Protein AF-A0A6A5AX85-F1 (afdb_monomer_lite)

Structure (mmCIF, N/CA/C/O backbone):
data_AF-A0A6A5AX85-F1
#
_entry.id   AF-A0A6A5AX85-F1
#
loop_
_atom_site.group_PDB
_atom_site.id
_atom_site.type_symbol
_atom_site.label_atom_id
_atom_site.label_alt_id
_atom_site.label_comp_id
_atom_site.label_asym_id
_atom_site.label_entity_id
_atom_site.label_seq_id
_atom_site.pdbx_PDB_ins_code
_atom_site.Cartn_x
_atom_site.Cartn_y
_atom_site.Cartn_z
_atom_site.occupancy
_atom_site.B_iso_or_equiv
_atom_site.auth_seq_id
_atom_site.auth_comp_id
_atom_site.auth_asym_id
_atom_site.auth_atom_id
_atom_site.pdbx_PDB_model_num
ATOM 1 N N . MET A 1 1 ? -19.493 4.077 24.864 1.00 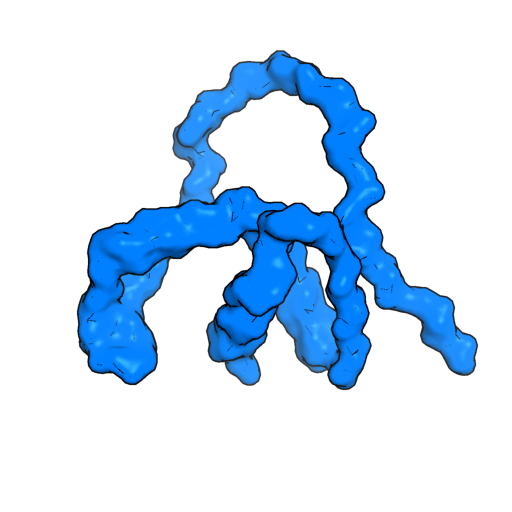47.28 1 MET A N 1
ATOM 2 C CA . MET A 1 1 ? -18.623 4.845 23.946 1.00 47.28 1 MET A CA 1
ATOM 3 C C . MET A 1 1 ? -17.185 4.683 24.411 1.00 47.28 1 MET A C 1
ATOM 5 O O . MET A 1 1 ? -16.828 5.266 25.424 1.00 47.28 1 MET A O 1
ATOM 9 N N . SER A 1 2 ? -16.394 3.845 23.740 1.00 40.91 2 SER A N 1
ATOM 10 C CA . SER A 1 2 ? -14.983 3.630 24.079 1.00 40.91 2 SER A CA 1
ATOM 11 C C . SER A 1 2 ? -14.134 4.071 22.892 1.00 40.91 2 SER A C 1
ATOM 13 O O . SER A 1 2 ? -14.178 3.459 21.830 1.00 40.91 2 SER A O 1
ATOM 15 N N . ARG A 1 3 ? -13.428 5.193 23.049 1.00 51.09 3 ARG A N 1
ATOM 16 C CA . ARG A 1 3 ? -12.351 5.612 22.146 1.00 51.09 3 ARG A CA 1
ATOM 17 C C . ARG A 1 3 ? -11.078 4.971 22.672 1.00 51.09 3 ARG A C 1
ATOM 19 O O . ARG A 1 3 ? -10.750 5.274 23.816 1.00 51.09 3 ARG A O 1
ATOM 26 N N . LYS A 1 4 ? -10.403 4.141 21.868 1.00 55.12 4 LYS A N 1
ATOM 27 C CA . LYS A 1 4 ? -8.954 3.839 21.923 1.00 55.12 4 LYS A CA 1
ATOM 28 C C . LYS A 1 4 ? -8.631 2.672 20.982 1.00 55.12 4 LYS A C 1
ATOM 30 O O . LYS A 1 4 ? -8.588 1.546 21.440 1.00 55.12 4 LYS A O 1
ATOM 35 N N . ASN A 1 5 ? -8.392 2.961 19.703 1.00 47.75 5 ASN A N 1
ATOM 36 C CA . ASN A 1 5 ? -7.598 2.106 18.812 1.00 47.75 5 ASN A CA 1
ATOM 37 C C . ASN A 1 5 ? -6.645 3.045 18.058 1.00 47.75 5 ASN A C 1
ATOM 39 O O . ASN A 1 5 ? -6.984 3.563 16.997 1.00 47.75 5 ASN A O 1
ATOM 43 N N . ARG A 1 6 ? -5.514 3.369 18.690 1.00 53.34 6 ARG A N 1
ATOM 44 C CA . ARG A 1 6 ? -4.404 4.113 18.086 1.00 53.34 6 ARG A CA 1
ATOM 45 C C . ARG A 1 6 ? -3.253 3.123 17.963 1.00 53.34 6 ARG A C 1
ATOM 47 O O . ARG A 1 6 ? -2.863 2.548 18.975 1.00 53.34 6 ARG A O 1
ATOM 54 N N . VAL A 1 7 ? -2.770 2.901 16.747 1.00 55.34 7 VAL A N 1
ATOM 55 C CA . VAL A 1 7 ? -1.550 2.130 16.490 1.00 55.34 7 VAL A CA 1
ATOM 56 C C . VAL A 1 7 ? -0.432 3.146 16.282 1.00 55.34 7 VAL A C 1
ATOM 58 O O . VAL A 1 7 ? -0.452 3.894 15.303 1.00 55.34 7 VAL A O 1
ATOM 61 N N . ASP A 1 8 ? 0.496 3.218 17.236 1.00 52.50 8 ASP A N 1
ATOM 62 C CA . ASP A 1 8 ? 1.633 4.139 17.203 1.00 52.50 8 ASP A CA 1
ATOM 63 C C . ASP A 1 8 ? 2.837 3.465 16.522 1.00 52.50 8 ASP A C 1
ATOM 65 O O . ASP A 1 8 ? 3.423 2.512 17.034 1.00 52.50 8 ASP A O 1
ATOM 69 N N . ILE A 1 9 ? 3.220 3.982 15.352 1.00 52.88 9 ILE A N 1
ATOM 70 C CA . ILE A 1 9 ? 4.411 3.576 14.588 1.00 52.88 9 ILE A CA 1
ATOM 71 C C . ILE A 1 9 ? 5.526 4.589 14.880 1.00 52.88 9 ILE A C 1
ATOM 73 O O . ILE A 1 9 ? 5.852 5.429 14.040 1.00 52.88 9 ILE A O 1
ATOM 77 N N . GLY A 1 10 ? 6.078 4.581 16.096 1.00 46.03 10 GLY A N 1
ATOM 78 C CA . GLY A 1 10 ? 7.075 5.587 16.463 1.00 46.03 10 GLY A CA 1
ATOM 79 C C . GLY A 1 10 ? 7.751 5.377 17.808 1.00 46.03 10 GLY A C 1
ATOM 80 O O . GLY A 1 10 ? 7.399 6.044 18.766 1.00 46.03 10 GLY A O 1
ATOM 81 N N . ASP A 1 11 ? 8.758 4.503 17.845 1.00 42.66 11 ASP A N 1
ATOM 82 C CA . ASP A 1 11 ? 9.951 4.712 18.675 1.00 42.66 11 ASP A CA 1
ATOM 83 C C . ASP A 1 11 ? 11.099 3.826 18.159 1.00 42.66 11 ASP A C 1
ATOM 85 O O . ASP A 1 11 ? 11.289 2.681 18.565 1.00 42.66 11 ASP A O 1
ATOM 89 N N . LEU A 1 12 ? 11.862 4.353 17.196 1.00 51.16 12 LEU A N 1
ATOM 90 C CA . LEU A 1 12 ? 13.081 3.725 16.661 1.00 51.16 12 LEU A CA 1
ATOM 91 C C . LEU A 1 12 ? 14.339 4.547 16.974 1.00 51.16 12 LEU A C 1
ATOM 93 O O . LEU A 1 12 ? 15.299 4.525 16.208 1.00 51.16 12 LEU A O 1
ATOM 97 N N . ASN A 1 13 ? 14.368 5.262 18.103 1.00 43.19 13 ASN A N 1
ATOM 98 C CA . ASN A 1 13 ? 15.573 5.972 18.542 1.00 43.19 13 ASN A CA 1
ATOM 99 C C . ASN A 1 13 ? 16.273 5.271 19.719 1.00 43.19 13 ASN A C 1
ATOM 101 O O . ASN A 1 13 ? 16.500 5.855 20.775 1.00 43.19 13 ASN A O 1
ATOM 105 N N . ALA A 1 14 ? 16.628 3.999 19.522 1.00 47.84 14 ALA A N 1
ATOM 106 C CA . ALA A 1 14 ? 17.618 3.304 20.343 1.00 47.84 14 ALA A CA 1
ATOM 107 C C . ALA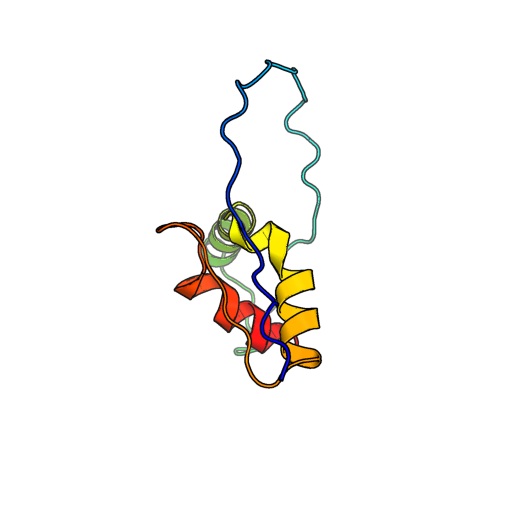 A 1 14 ? 18.963 3.285 19.590 1.00 47.84 14 ALA A C 1
ATOM 109 O O . ALA A 1 14 ? 18.974 3.048 18.378 1.00 47.84 14 ALA A O 1
ATOM 110 N N . PRO A 1 15 ? 20.110 3.526 20.257 1.00 35.19 15 PRO A N 1
ATOM 111 C CA . PRO A 1 15 ? 21.397 3.612 19.579 1.00 35.19 15 PRO A CA 1
ATOM 112 C C . PRO A 1 15 ? 21.723 2.281 18.897 1.00 35.19 15 PRO A C 1
ATOM 114 O O . PRO A 1 15 ? 21.738 1.227 19.535 1.00 35.19 15 PRO A O 1
ATOM 117 N N . ALA A 1 16 ? 21.999 2.350 17.593 1.00 48.75 16 ALA A N 1
ATOM 118 C CA . ALA A 1 16 ? 22.385 1.223 16.756 1.00 48.75 16 ALA A CA 1
ATOM 119 C C . ALA A 1 16 ? 23.615 0.501 17.336 1.00 48.75 16 ALA A C 1
ATOM 121 O O . ALA A 1 16 ? 24.765 0.868 17.077 1.00 48.75 16 ALA A O 1
ATOM 122 N N . LYS A 1 17 ? 23.389 -0.562 18.116 1.00 37.50 17 LYS A N 1
ATOM 123 C CA . LYS A 1 17 ? 24.438 -1.533 18.425 1.00 37.50 17 LYS A CA 1
ATOM 124 C C . LYS A 1 17 ? 24.757 -2.283 17.136 1.00 37.50 17 LYS A C 1
ATOM 126 O O . LYS A 1 17 ? 23.928 -3.019 16.612 1.00 37.50 17 LYS A O 1
ATOM 131 N N . LYS A 1 18 ? 25.980 -2.078 16.638 1.00 38.72 18 LYS A N 1
ATOM 132 C CA . LYS A 1 18 ? 26.604 -2.858 15.564 1.00 38.72 18 LYS A CA 1
ATOM 133 C C . LYS A 1 18 ? 26.540 -4.351 15.903 1.00 38.72 18 LYS A C 1
ATOM 135 O O . LYS A 1 18 ? 27.401 -4.858 16.616 1.00 38.72 18 LYS A O 1
ATOM 140 N N . ALA A 1 19 ? 25.558 -5.050 15.353 1.00 37.09 19 ALA A N 1
ATOM 141 C CA . ALA A 1 19 ? 25.596 -6.491 15.179 1.00 37.09 19 ALA A CA 1
ATOM 142 C C . ALA A 1 19 ? 25.835 -6.753 13.691 1.00 37.09 19 ALA A C 1
ATOM 144 O O . ALA A 1 19 ? 24.975 -6.478 12.856 1.00 37.09 19 ALA A O 1
ATOM 145 N N . LYS A 1 20 ? 27.040 -7.232 13.361 1.00 36.41 20 LYS A N 1
ATOM 146 C CA . LYS A 1 20 ? 27.329 -7.862 12.070 1.00 36.41 20 LYS A CA 1
ATOM 147 C C . LYS A 1 20 ? 26.280 -8.953 11.855 1.00 36.41 20 LYS A C 1
ATOM 149 O O . LYS A 1 20 ? 26.301 -9.949 12.566 1.00 36.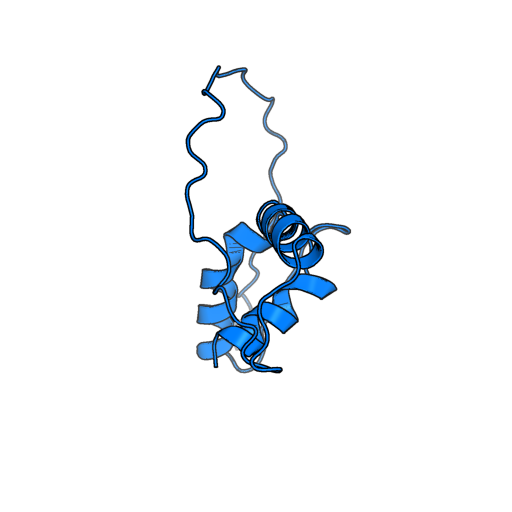41 20 LYS A O 1
ATOM 154 N N . THR A 1 21 ? 25.353 -8.723 10.936 1.00 33.09 21 THR A N 1
ATOM 155 C CA . THR A 1 21 ? 24.404 -9.731 10.470 1.00 33.09 21 THR A CA 1
ATOM 156 C C . THR A 1 21 ? 24.490 -9.699 8.960 1.00 33.09 21 THR A C 1
ATOM 158 O O . THR A 1 21 ? 24.254 -8.659 8.342 1.00 33.09 21 THR A O 1
ATOM 161 N N . ASP A 1 22 ? 24.951 -10.810 8.407 1.00 31.70 22 ASP A N 1
ATOM 162 C CA . ASP A 1 22 ? 25.176 -11.010 6.988 1.00 31.70 22 ASP A CA 1
ATOM 163 C C . ASP A 1 22 ? 23.917 -10.663 6.182 1.00 31.70 22 ASP A C 1
ATOM 165 O O . ASP A 1 22 ? 22.786 -10.975 6.554 1.00 31.70 22 ASP A O 1
ATOM 169 N N . SER A 1 23 ? 24.118 -9.974 5.065 1.00 35.22 23 SER A N 1
ATOM 170 C CA . SER A 1 23 ? 23.093 -9.398 4.190 1.00 35.22 23 SER A CA 1
ATOM 171 C C . SER A 1 23 ? 22.310 -10.432 3.363 1.00 35.22 23 SER A C 1
ATOM 173 O O . SER A 1 23 ? 21.750 -10.094 2.321 1.00 35.22 23 SER A O 1
ATOM 175 N N . SER A 1 24 ? 22.268 -11.693 3.789 1.00 33.25 24 SER A N 1
ATOM 176 C CA . SER A 1 24 ? 21.879 -12.839 2.958 1.00 33.25 24 SER A CA 1
ATOM 177 C C . SER A 1 24 ? 20.518 -13.471 3.283 1.00 33.25 24 SER A C 1
ATOM 179 O O . SER A 1 24 ? 20.199 -14.517 2.724 1.00 33.25 24 SER A O 1
ATOM 181 N N . SER A 1 25 ? 19.671 -12.858 4.117 1.00 34.22 25 SER A N 1
ATOM 182 C CA . SER A 1 25 ? 18.398 -13.496 4.508 1.00 34.22 25 SER A CA 1
ATOM 183 C C . SER A 1 25 ? 17.235 -12.532 4.771 1.00 34.22 25 SER A C 1
ATOM 185 O O . SER A 1 25 ? 16.534 -12.638 5.771 1.00 34.22 25 SER A O 1
ATOM 187 N N . LEU A 1 26 ? 16.966 -11.631 3.823 1.00 46.59 26 LEU A N 1
ATOM 188 C CA . LEU A 1 26 ? 15.597 -11.159 3.573 1.00 46.59 26 LEU A CA 1
ATOM 189 C C . LEU A 1 26 ? 15.043 -11.943 2.380 1.00 46.59 26 LEU A C 1
ATOM 191 O O . LEU A 1 26 ? 14.975 -11.446 1.259 1.00 46.59 26 LEU A O 1
ATOM 195 N N . GLY A 1 27 ? 14.713 -13.212 2.619 1.00 46.00 27 GLY A N 1
ATOM 196 C CA . GLY A 1 27 ? 13.937 -13.995 1.664 1.00 46.00 27 GLY A CA 1
ATOM 197 C C . GLY A 1 27 ? 12.547 -13.385 1.467 1.00 46.00 27 GLY A C 1
ATOM 198 O O . GLY A 1 27 ? 11.998 -12.751 2.371 1.00 46.00 27 GLY A O 1
ATOM 199 N N . GLY A 1 28 ? 11.953 -13.603 0.296 1.00 43.59 28 GLY A N 1
ATOM 200 C CA . GLY A 1 28 ? 10.502 -13.517 0.174 1.00 43.59 28 GLY A CA 1
ATOM 201 C C . GLY A 1 28 ? 10.007 -13.154 -1.213 1.00 43.59 28 GLY A C 1
ATOM 202 O O . GLY A 1 28 ? 9.925 -11.971 -1.524 1.00 43.59 28 GLY A O 1
ATOM 203 N N . GLU A 1 29 ? 9.584 -14.189 -1.941 1.00 58.62 29 GLU A N 1
ATOM 204 C CA . GLU A 1 29 ? 8.582 -14.174 -3.015 1.00 58.62 29 GLU A CA 1
ATOM 205 C C . GLU A 1 29 ? 8.865 -13.168 -4.144 1.00 58.62 29 GLU A C 1
ATOM 207 O O . GLU A 1 29 ? 8.579 -11.969 -4.032 1.00 58.62 29 GLU A O 1
ATOM 212 N N . ASP A 1 30 ? 9.391 -13.671 -5.266 1.00 62.09 30 ASP A N 1
ATOM 213 C CA . ASP A 1 30 ? 9.380 -12.929 -6.525 1.00 62.09 30 ASP A CA 1
ATOM 214 C C . ASP A 1 30 ? 7.956 -12.427 -6.816 1.00 62.09 30 ASP A C 1
ATOM 216 O O . ASP A 1 30 ? 6.985 -13.148 -6.560 1.00 62.09 30 ASP A O 1
ATOM 220 N N . PRO A 1 31 ? 7.791 -11.200 -7.354 1.00 72.12 31 PRO A N 1
ATOM 221 C CA . PRO A 1 31 ? 6.474 -10.765 -7.787 1.00 72.12 31 PRO A CA 1
ATOM 222 C C . PRO A 1 31 ? 5.913 -11.798 -8.776 1.00 72.12 31 PRO A C 1
ATOM 224 O O . PRO A 1 31 ? 6.689 -12.339 -9.576 1.00 72.12 31 PRO A O 1
ATOM 227 N N . PRO A 1 32 ? 4.590 -12.057 -8.762 1.00 78.06 32 PRO A N 1
ATOM 228 C CA . PRO A 1 32 ? 3.976 -12.976 -9.714 1.00 78.06 32 PRO A CA 1
ATOM 229 C C . PRO A 1 32 ? 4.447 -12.617 -11.121 1.00 78.06 32 PRO A C 1
ATOM 231 O O . PRO A 1 32 ? 4.514 -11.440 -11.446 1.00 78.06 32 PRO A O 1
ATOM 234 N N . ALA A 1 33 ? 4.832 -13.594 -11.945 1.00 84.75 33 ALA A N 1
ATOM 235 C CA . ALA A 1 33 ? 5.500 -13.298 -13.218 1.00 84.75 33 ALA A CA 1
ATOM 236 C C . ALA A 1 33 ? 4.627 -12.454 -14.167 1.00 84.75 33 ALA A C 1
ATOM 238 O O . ALA A 1 33 ? 5.147 -11.647 -14.943 1.00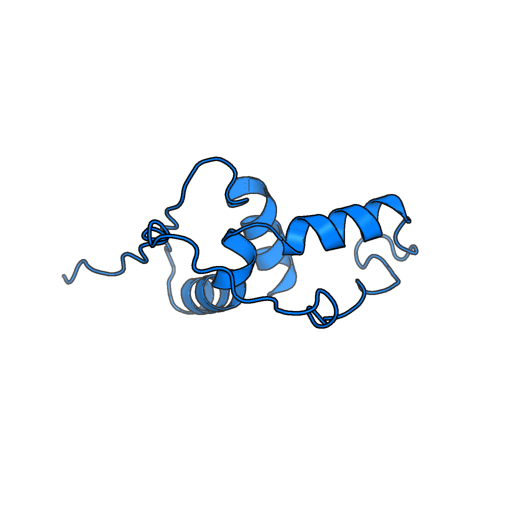 84.75 33 ALA A O 1
ATOM 239 N N . VAL A 1 34 ? 3.307 -12.627 -14.069 1.00 91.31 34 VAL A N 1
ATOM 240 C CA . VAL A 1 34 ? 2.286 -12.020 -14.923 1.00 91.31 34 VAL A CA 1
ATOM 241 C C . VAL A 1 34 ? 1.495 -10.975 -14.141 1.00 91.31 34 VAL A C 1
ATOM 243 O O . VAL A 1 34 ? 1.081 -11.206 -13.007 1.00 91.31 34 VAL A O 1
ATOM 246 N N . ASN A 1 35 ? 1.252 -9.830 -14.772 1.00 91.56 35 ASN A N 1
ATOM 247 C CA . ASN A 1 35 ? 0.396 -8.780 -14.249 1.00 91.56 35 ASN A CA 1
ATOM 248 C C . ASN A 1 35 ? -1.084 -9.178 -14.379 1.00 91.56 35 ASN A C 1
ATOM 250 O O . ASN A 1 35 ? -1.555 -9.334 -15.507 1.00 91.56 35 ASN A O 1
ATOM 254 N N . PRO A 1 36 ? -1.848 -9.272 -13.275 1.00 89.31 36 PRO A N 1
ATOM 255 C CA . PRO A 1 36 ? -3.248 -9.689 -13.320 1.00 89.31 36 PRO A CA 1
ATOM 256 C C . PRO A 1 36 ? -4.155 -8.694 -14.058 1.00 89.31 36 PRO A C 1
ATOM 258 O O . PRO A 1 36 ? -5.211 -9.083 -14.538 1.00 89.31 36 PRO A O 1
ATOM 261 N N . LEU A 1 37 ? -3.753 -7.424 -14.183 1.00 90.38 37 LEU A N 1
ATOM 262 C CA . LEU A 1 37 ? -4.557 -6.395 -14.851 1.00 90.38 37 LEU A CA 1
ATOM 263 C C . LEU A 1 37 ? -4.402 -6.404 -16.374 1.00 90.38 37 LEU A C 1
ATOM 265 O O . LEU A 1 37 ? -5.280 -5.917 -17.079 1.00 90.38 37 LEU A O 1
ATOM 269 N N . THR A 1 38 ? -3.274 -6.899 -16.889 1.00 93.25 38 THR A N 1
ATOM 270 C CA . THR A 1 38 ? -2.956 -6.832 -18.326 1.00 93.25 38 THR A CA 1
ATOM 271 C C . THR A 1 38 ? -2.688 -8.192 -18.960 1.00 93.25 38 THR A C 1
ATOM 273 O O . THR A 1 38 ? -2.603 -8.274 -20.180 1.00 93.25 38 THR A O 1
ATOM 276 N N . GLY A 1 39 ? -2.493 -9.247 -18.164 1.00 92.12 39 GLY A N 1
ATOM 277 C CA . GLY A 1 39 ? -2.101 -10.577 -18.641 1.00 92.12 39 GLY A CA 1
ATOM 278 C C . GLY A 1 39 ? -0.673 -10.658 -19.198 1.00 92.12 39 GLY A C 1
ATOM 279 O O . GLY A 1 39 ? -0.252 -11.717 -19.653 1.00 92.12 39 GLY A O 1
ATOM 280 N N . ALA A 1 40 ? 0.093 -9.564 -19.159 1.00 93.69 40 ALA A N 1
ATOM 281 C CA . ALA A 1 40 ? 1.463 -9.504 -19.661 1.00 93.69 40 ALA A CA 1
ATOM 282 C C . ALA A 1 40 ? 2.489 -9.743 -18.545 1.00 93.69 40 ALA A C 1
ATOM 284 O O . ALA A 1 40 ? 2.220 -9.478 -17.373 1.00 93.69 40 ALA A O 1
ATOM 285 N N . LEU A 1 41 ? 3.699 -10.181 -18.904 1.00 94.50 41 LEU A N 1
ATOM 286 C CA . LEU A 1 41 ? 4.802 -10.299 -17.949 1.00 94.50 41 LEU A CA 1
ATOM 287 C C . LEU A 1 41 ? 5.179 -8.934 -17.361 1.00 94.50 41 LEU A C 1
ATOM 289 O O . LEU A 1 41 ? 5.202 -7.919 -18.065 1.00 94.50 41 LEU A O 1
ATOM 293 N N . TYR A 1 42 ? 5.535 -8.901 -16.078 1.00 93.50 42 TYR A N 1
ATOM 294 C CA . TYR A 1 42 ? 6.051 -7.672 -15.482 1.00 93.50 42 TYR A CA 1
ATOM 295 C C . TYR A 1 42 ? 7.427 -7.302 -16.034 1.00 93.50 42 TYR A C 1
ATOM 297 O O . TYR A 1 42 ? 8.330 -8.134 -16.158 1.00 93.50 42 TYR A O 1
ATOM 305 N N . SER A 1 43 ? 7.612 -6.005 -16.286 1.00 94.81 43 SER A N 1
ATOM 306 C CA . SER A 1 43 ? 8.893 -5.456 -16.728 1.00 94.81 43 SER A CA 1
ATOM 307 C C . SER A 1 43 ? 9.967 -5.544 -15.640 1.00 94.81 43 SER A C 1
ATOM 309 O O . SER A 1 43 ? 9.679 -5.525 -14.441 1.00 94.81 43 SER A O 1
ATOM 311 N N . ASN A 1 44 ? 11.239 -5.531 -16.044 1.00 93.50 44 ASN A N 1
ATOM 312 C CA . ASN A 1 44 ? 12.366 -5.476 -15.103 1.00 93.50 44 ASN A CA 1
ATOM 313 C C . ASN A 1 44 ? 12.305 -4.238 -14.191 1.00 93.50 44 ASN A C 1
ATOM 315 O O . ASN A 1 44 ? 12.664 -4.310 -13.018 1.00 93.50 44 ASN A O 1
ATOM 319 N N . LYS A 1 45 ? 11.774 -3.117 -14.704 1.00 94.62 45 LYS A N 1
ATOM 320 C CA . LYS A 1 45 ? 11.530 -1.899 -13.919 1.00 94.62 45 LYS A CA 1
ATOM 321 C C . LYS A 1 45 ? 10.494 -2.122 -12.816 1.00 94.62 45 LYS A C 1
ATOM 323 O O . LYS A 1 45 ? 10.643 -1.584 -11.723 1.00 94.62 45 LYS A O 1
ATOM 328 N N . PHE A 1 46 ? 9.443 -2.894 -13.087 1.00 94.25 46 PHE A N 1
ATOM 329 C CA . PHE A 1 46 ? 8.474 -3.251 -12.055 1.00 94.25 46 PHE A CA 1
ATOM 330 C C . PHE A 1 46 ? 9.122 -4.120 -10.977 1.00 94.25 46 PHE A C 1
ATOM 332 O O . PHE A 1 46 ? 8.960 -3.823 -9.799 1.00 94.25 46 PHE A O 1
ATOM 339 N N 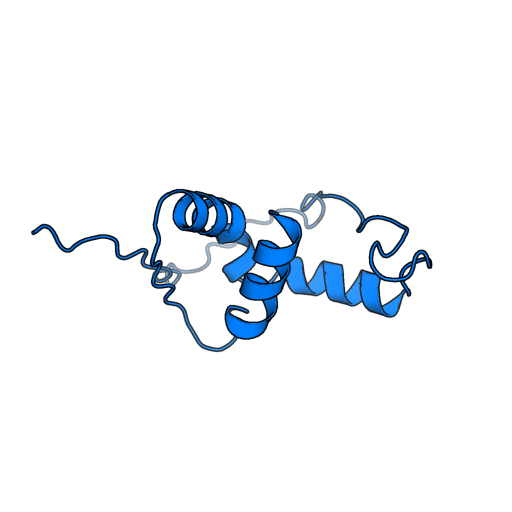. LYS A 1 47 ? 9.899 -5.138 -11.366 1.00 92.88 47 LYS A N 1
ATOM 340 C CA . LYS A 1 47 ? 10.568 -6.048 -10.422 1.00 92.88 47 LYS A CA 1
ATOM 341 C C . LYS A 1 47 ? 11.507 -5.304 -9.466 1.00 92.88 47 LYS A C 1
ATOM 343 O O . LYS A 1 47 ? 11.435 -5.502 -8.256 1.00 92.88 47 LYS A O 1
ATOM 348 N N . SER A 1 48 ? 12.325 -4.383 -9.981 1.00 93.81 48 SER A N 1
ATOM 349 C CA . SER A 1 48 ? 13.215 -3.573 -9.138 1.00 93.81 48 SER A CA 1
ATOM 350 C C . SER A 1 48 ? 12.446 -2.626 -8.211 1.00 93.81 48 SER A C 1
ATOM 352 O O . SER A 1 48 ? 12.789 -2.481 -7.036 1.00 93.81 48 SER A O 1
ATOM 354 N N . LEU A 1 49 ? 11.367 -2.012 -8.705 1.00 94.44 49 LEU A N 1
ATOM 355 C CA . LEU A 1 49 ? 10.511 -1.153 -7.891 1.00 94.44 49 LEU A CA 1
ATOM 356 C C . LEU A 1 49 ? 9.767 -1.944 -6.809 1.00 94.44 49 LEU A C 1
ATOM 358 O O . LEU A 1 49 ? 9.610 -1.445 -5.697 1.00 94.44 49 LEU A O 1
ATOM 362 N N . TYR A 1 50 ? 9.331 -3.164 -7.119 1.00 92.81 50 TYR A N 1
ATOM 363 C CA . TYR A 1 50 ? 8.681 -4.068 -6.179 1.00 92.81 50 TYR A CA 1
ATOM 364 C C . TYR A 1 50 ? 9.615 -4.397 -5.012 1.00 92.81 50 TYR A C 1
ATOM 366 O O . TYR A 1 50 ? 9.236 -4.189 -3.861 1.00 92.81 50 TYR A O 1
ATOM 374 N N . ALA A 1 51 ? 10.868 -4.769 -5.294 1.00 92.44 51 ALA A N 1
ATOM 375 C CA . ALA A 1 51 ? 11.876 -4.999 -4.259 1.00 92.44 51 ALA A CA 1
ATOM 376 C C . ALA A 1 51 ? 12.081 -3.760 -3.366 1.00 92.44 51 ALA A C 1
ATOM 378 O O . ALA A 1 51 ? 12.050 -3.865 -2.142 1.00 92.44 51 ALA A O 1
ATOM 379 N N . LYS A 1 52 ? 12.191 -2.563 -3.960 1.00 94.75 52 LYS A N 1
ATOM 380 C CA . LYS A 1 52 ? 12.336 -1.305 -3.206 1.00 94.75 52 LYS A CA 1
ATOM 381 C C . LYS A 1 52 ? 11.116 -0.977 -2.335 1.00 94.75 52 LYS A C 1
ATOM 383 O O . LYS A 1 52 ? 11.261 -0.440 -1.246 1.00 94.75 52 LYS A O 1
ATOM 388 N N . ARG A 1 53 ? 9.897 -1.273 -2.790 1.00 94.62 53 ARG A N 1
ATOM 389 C CA . ARG A 1 53 ? 8.672 -1.008 -2.012 1.00 94.62 53 ARG A CA 1
ATOM 390 C C . ARG A 1 53 ? 8.592 -1.850 -0.740 1.00 94.62 53 ARG A C 1
ATOM 392 O O . ARG A 1 53 ? 8.079 -1.365 0.264 1.00 94.62 53 ARG A O 1
ATOM 399 N N . ARG A 1 54 ? 9.153 -3.061 -0.760 1.00 91.50 54 ARG A N 1
ATOM 400 C CA . ARG A 1 54 ? 9.217 -3.957 0.407 1.00 91.50 54 ARG A CA 1
ATOM 401 C C . ARG A 1 54 ? 10.149 -3.460 1.509 1.00 91.50 54 ARG A C 1
ATOM 403 O O . ARG A 1 54 ? 10.047 -3.922 2.638 1.00 91.50 54 ARG A O 1
ATOM 410 N N . THR A 1 55 ? 11.034 -2.510 1.205 1.00 94.56 55 THR A N 1
ATOM 411 C CA . THR A 1 55 ? 11.908 -1.887 2.207 1.00 94.56 55 THR A CA 1
ATOM 412 C C . THR A 1 55 ? 11.270 -0.664 2.871 1.00 94.56 55 THR A C 1
ATOM 414 O O . THR A 1 55 ? 11.904 -0.051 3.724 1.00 94.56 55 THR A O 1
ATOM 417 N N . LEU A 1 56 ? 10.061 -0.252 2.465 1.00 95.81 56 LEU A N 1
ATOM 418 C CA . LEU A 1 56 ? 9.380 0.894 3.071 1.00 95.81 56 LEU A CA 1
ATOM 419 C C . LEU A 1 56 ? 8.845 0.528 4.467 1.00 95.81 56 LEU A C 1
ATOM 421 O O . LEU A 1 56 ? 8.308 -0.570 4.621 1.00 95.81 56 LEU A O 1
ATOM 425 N N . PRO A 1 57 ? 8.901 1.440 5.458 1.00 96.00 57 PRO A N 1
ATOM 426 C CA . PRO A 1 57 ? 8.481 1.152 6.834 1.00 96.00 57 PRO A CA 1
ATOM 427 C C . PRO A 1 57 ? 7.061 0.584 6.955 1.00 96.00 57 PRO A C 1
ATOM 429 O O . PRO A 1 57 ? 6.829 -0.356 7.709 1.00 96.00 57 PRO A O 1
ATOM 432 N N . VAL A 1 58 ? 6.115 1.089 6.153 1.00 95.69 58 VAL A N 1
ATOM 433 C CA . VAL A 1 58 ? 4.719 0.619 6.158 1.00 95.69 58 VAL A CA 1
ATOM 434 C C . VAL A 1 58 ? 4.573 -0.869 5.810 1.00 95.69 58 VAL A C 1
ATOM 436 O O . VAL A 1 58 ? 3.579 -1.483 6.185 1.00 95.69 58 VAL A O 1
ATOM 439 N N . TYR A 1 59 ? 5.555 -1.470 5.124 1.00 93.19 59 TYR A N 1
ATOM 440 C CA . TYR A 1 59 ? 5.498 -2.872 4.704 1.00 93.19 59 TYR A CA 1
ATOM 441 C C . TYR A 1 59 ? 5.449 -3.848 5.893 1.00 93.19 59 TYR A C 1
ATOM 443 O O . TYR A 1 59 ? 4.880 -4.932 5.791 1.00 93.19 59 TYR A O 1
ATOM 451 N N . GLN A 1 60 ? 5.998 -3.455 7.044 1.00 93.62 60 GLN A N 1
ATOM 452 C CA . GLN A 1 60 ? 6.010 -4.285 8.253 1.00 93.62 60 GLN A CA 1
ATOM 453 C C . GLN A 1 60 ? 4.618 -4.407 8.896 1.00 93.62 60 GLN A C 1
ATOM 455 O O . GLN A 1 60 ? 4.328 -5.403 9.550 1.00 93.62 60 GLN A O 1
ATOM 460 N N . PHE A 1 61 ? 3.736 -3.434 8.649 1.00 93.12 61 PHE A N 1
ATOM 461 C CA . PHE A 1 61 ? 2.417 -3.319 9.281 1.00 93.12 61 PHE A CA 1
ATOM 462 C C . PHE A 1 61 ? 1.270 -3.793 8.378 1.00 93.12 61 PHE A C 1
ATOM 464 O O . PHE A 1 61 ? 0.101 -3.654 8.721 1.00 93.12 61 PHE A O 1
ATOM 471 N N . LEU A 1 62 ? 1.567 -4.353 7.202 1.00 89.56 62 LEU A N 1
ATOM 472 C CA . LEU A 1 62 ? 0.538 -4.642 6.197 1.00 89.56 62 LEU A CA 1
ATOM 473 C C . LEU A 1 62 ? -0.506 -5.642 6.655 1.00 89.56 62 LEU A C 1
ATOM 475 O O . LEU A 1 62 ? -1.689 -5.441 6.398 1.00 89.56 62 LEU A O 1
ATOM 479 N N . LYS A 1 63 ? -0.074 -6.709 7.327 1.00 91.25 63 LYS A N 1
ATOM 480 C CA . LYS A 1 63 ? -0.992 -7.729 7.825 1.00 91.25 63 LYS A CA 1
ATOM 481 C C . LYS A 1 63 ? -1.942 -7.148 8.874 1.00 91.25 63 LYS A C 1
ATOM 483 O O . LYS A 1 63 ? -3.137 -7.403 8.808 1.00 91.25 63 LYS A O 1
ATOM 488 N N . GLU A 1 64 ? -1.417 -6.331 9.782 1.00 93.88 64 GLU A N 1
ATOM 489 C CA . GLU A 1 64 ? -2.201 -5.648 10.813 1.00 93.88 64 GLU A CA 1
ATOM 490 C C . GLU A 1 64 ? -3.222 -4.693 10.187 1.00 93.88 64 GLU A C 1
ATOM 492 O O . GLU A 1 64 ? -4.412 -4.808 10.461 1.00 93.88 64 GLU A O 1
ATOM 497 N N . ILE A 1 65 ? -2.789 -3.849 9.242 1.00 93.94 65 ILE A N 1
ATOM 498 C CA . ILE A 1 65 ? -3.678 -2.935 8.511 1.00 93.94 65 ILE A CA 1
ATOM 499 C C . ILE A 1 65 ? -4.792 -3.709 7.791 1.00 93.94 65 ILE A C 1
ATOM 501 O O . ILE A 1 65 ? -5.951 -3.306 7.839 1.00 93.94 65 ILE A O 1
ATOM 505 N N . GLN A 1 66 ? -4.469 -4.822 7.126 1.00 92.19 66 GLN A N 1
ATOM 506 C CA . GLN A 1 66 ? -5.474 -5.650 6.453 1.00 92.19 66 GLN A CA 1
ATOM 507 C C . GLN A 1 66 ? -6.468 -6.269 7.441 1.00 92.19 66 GLN A C 1
ATOM 509 O O . GLN A 1 66 ? -7.673 -6.263 7.189 1.00 92.19 66 GLN A O 1
ATOM 514 N N . ASP A 1 67 ? -5.981 -6.805 8.559 1.00 94.00 67 ASP A N 1
ATOM 515 C CA . ASP A 1 67 ? -6.827 -7.404 9.588 1.00 94.00 67 ASP A CA 1
ATOM 516 C C . ASP A 1 67 ? -7.759 -6.360 10.223 1.00 94.00 67 ASP A C 1
ATOM 518 O O . ASP A 1 67 ? -8.937 -6.650 10.445 1.00 94.00 67 ASP A O 1
ATOM 522 N N . ASP A 1 68 ? -7.268 -5.144 10.458 1.00 95.31 68 ASP A N 1
ATOM 523 C CA . ASP A 1 68 ? -8.051 -4.043 11.015 1.00 95.31 68 ASP A CA 1
ATOM 524 C C . ASP A 1 68 ? -9.097 -3.516 10.040 1.00 95.31 68 ASP A C 1
ATOM 526 O O . ASP A 1 68 ? -10.231 -3.268 10.454 1.00 95.31 68 ASP A O 1
ATOM 530 N N . VAL A 1 69 ? -8.763 -3.396 8.753 1.00 94.25 69 VAL A N 1
ATOM 531 C CA . VAL A 1 69 ? -9.723 -2.981 7.718 1.00 94.25 69 VAL A CA 1
ATOM 532 C C . VAL A 1 69 ? -10.841 -4.012 7.555 1.00 94.25 69 VAL A C 1
ATOM 534 O O . VAL A 1 69 ? -11.992 -3.632 7.365 1.00 94.25 69 VAL A O 1
ATOM 537 N N . ARG A 1 70 ? -10.556 -5.314 7.699 1.00 93.94 70 ARG A N 1
ATOM 538 C CA . ARG A 1 70 ? -11.608 -6.347 7.666 1.00 93.94 70 ARG A CA 1
ATOM 539 C C . ARG A 1 70 ? -12.540 -6.295 8.880 1.00 93.94 70 ARG A C 1
ATOM 541 O O . ARG A 1 70 ? -13.705 -6.662 8.767 1.00 93.94 70 ARG A O 1
ATOM 548 N N . LYS A 1 71 ? -12.036 -5.883 10.047 1.00 97.06 71 LYS A N 1
ATOM 549 C CA . LYS A 1 71 ? -12.793 -5.875 11.314 1.00 97.06 71 LYS A CA 1
ATOM 550 C C . LYS A 1 71 ? -13.529 -4.563 11.579 1.00 97.06 71 LYS A C 1
ATOM 552 O O . LYS A 1 71 ? -14.493 -4.561 12.340 1.00 97.06 71 LYS A O 1
ATOM 557 N N . ASN A 1 72 ? -13.072 -3.455 10.998 1.00 96.62 72 ASN A N 1
ATOM 558 C CA . ASN A 1 72 ? -13.543 -2.115 11.330 1.00 96.62 72 ASN A CA 1
ATOM 559 C C . ASN A 1 72 ? -13.947 -1.343 10.073 1.00 96.62 72 ASN A C 1
ATOM 561 O O . ASN A 1 72 ? -13.209 -1.289 9.097 1.00 96.62 72 ASN A O 1
ATOM 565 N N . GLN A 1 73 ? -15.081 -0.642 10.137 1.00 95.81 73 GLN A N 1
ATOM 566 C CA . GLN A 1 73 ? -15.534 0.233 9.048 1.00 95.81 73 GLN A CA 1
ATOM 567 C C . GLN A 1 73 ? -14.605 1.441 8.829 1.00 95.81 73 GLN A C 1
ATOM 569 O O . GLN A 1 73 ? -14.509 1.960 7.719 1.00 95.81 73 GLN A O 1
ATOM 574 N N . VAL A 1 74 ? -13.943 1.915 9.889 1.00 96.44 74 VAL A N 1
ATOM 575 C CA . VAL A 1 74 ? -13.031 3.063 9.846 1.00 96.44 74 VAL A CA 1
ATOM 576 C C . VAL A 1 74 ? -11.744 2.703 10.578 1.00 96.44 74 VAL A C 1
ATOM 578 O O . VAL A 1 74 ? -11.784 2.294 11.737 1.00 96.44 74 VAL A O 1
ATOM 581 N N . VAL A 1 75 ? -10.611 2.904 9.905 1.00 95.94 75 VAL A N 1
ATOM 582 C CA . VAL A 1 75 ? -9.260 2.695 10.439 1.00 95.94 75 VAL A CA 1
ATOM 583 C C . VAL A 1 75 ? -8.458 3.979 10.247 1.00 95.94 75 VAL A C 1
ATOM 585 O O . VAL A 1 75 ? -8.452 4.554 9.158 1.00 95.94 75 VAL A O 1
ATOM 588 N N . VAL A 1 76 ? -7.787 4.441 11.302 1.00 96.56 76 VAL A N 1
ATOM 589 C CA . VAL A 1 76 ? -6.889 5.603 11.254 1.00 96.56 76 VAL A CA 1
ATOM 590 C C . VAL A 1 76 ? -5.453 5.099 11.260 1.00 96.56 76 VAL A C 1
ATOM 592 O O . VAL A 1 76 ? -5.057 4.393 12.181 1.00 96.56 76 VAL A O 1
ATOM 595 N N . VAL A 1 77 ? -4.677 5.474 10.241 1.00 94.56 77 VAL A N 1
ATOM 596 C CA . VAL A 1 77 ? -3.268 5.081 10.106 1.00 94.56 77 VAL A CA 1
ATOM 597 C C . VAL A 1 77 ? -2.376 6.310 10.261 1.00 94.56 77 VAL A C 1
ATOM 599 O O . VAL A 1 77 ? -2.451 7.243 9.459 1.00 94.56 77 VAL A O 1
ATOM 602 N N . GLU A 1 78 ? -1.506 6.295 11.269 1.00 95.69 78 GLU A N 1
ATOM 603 C CA . GLU A 1 78 ? -0.508 7.335 11.533 1.00 95.69 78 GLU A CA 1
ATOM 604 C C . GLU A 1 78 ? 0.891 6.877 11.086 1.00 95.69 78 GLU A C 1
ATOM 606 O O . GLU A 1 78 ? 1.199 5.690 11.039 1.00 95.69 78 GLU A O 1
ATOM 611 N N . GLY A 1 79 ? 1.753 7.818 10.705 1.00 93.69 79 GLY A N 1
ATOM 612 C CA . GLY A 1 79 ? 3.172 7.547 10.475 1.00 93.69 79 GLY A CA 1
ATOM 613 C C . GLY A 1 79 ? 3.879 8.725 9.817 1.00 93.69 79 GLY A C 1
ATOM 614 O O . GLY A 1 79 ? 3.235 9.584 9.211 1.00 93.69 79 GLY A O 1
ATOM 615 N N . GLU A 1 80 ? 5.207 8.733 9.840 1.00 96.50 80 GLU A N 1
ATOM 616 C CA . GLU A 1 80 ? 6.025 9.827 9.299 1.00 96.50 80 GLU A CA 1
ATOM 617 C C . GLU A 1 80 ? 5.919 10.015 7.771 1.00 96.50 80 GLU A C 1
ATOM 619 O O . GLU A 1 80 ? 5.514 9.119 7.018 1.00 96.50 80 GLU A O 1
ATOM 624 N N . THR A 1 81 ? 6.288 11.198 7.279 1.00 96.12 81 THR A N 1
ATOM 625 C CA . THR A 1 81 ? 6.417 11.456 5.837 1.00 96.12 81 THR A CA 1
ATOM 626 C C . THR A 1 81 ? 7.469 10.527 5.231 1.00 96.12 81 THR A C 1
ATOM 628 O O . THR A 1 81 ? 8.533 10.328 5.799 1.00 96.12 81 THR A O 1
ATOM 631 N N . GLY A 1 82 ? 7.181 9.943 4.065 1.00 94.69 82 GLY A N 1
ATOM 632 C CA . GLY A 1 82 ? 8.102 9.010 3.403 1.00 94.69 82 GLY A CA 1
ATOM 633 C C . GLY A 1 82 ? 7.961 7.545 3.832 1.00 94.69 82 GLY A C 1
ATOM 634 O O . GLY A 1 82 ? 8.484 6.675 3.142 1.00 94.69 82 GLY A O 1
ATOM 635 N N . SER A 1 83 ? 7.157 7.233 4.857 1.00 95.62 83 SER A N 1
ATOM 636 C CA . SER A 1 83 ? 6.948 5.845 5.306 1.00 95.62 83 SER A CA 1
ATOM 637 C C . SER A 1 83 ? 6.226 4.939 4.297 1.00 95.62 83 SER A C 1
ATOM 639 O O . SER A 1 83 ? 6.201 3.720 4.456 1.00 95.62 83 SER A O 1
ATOM 641 N N . GLY A 1 84 ? 5.643 5.520 3.243 1.00 96.56 84 GLY A N 1
ATOM 642 C CA . GLY A 1 84 ? 5.003 4.795 2.144 1.00 96.56 84 GLY A CA 1
ATOM 643 C C . GLY A 1 84 ? 3.475 4.737 2.196 1.00 96.56 84 GLY A C 1
ATOM 644 O O . GLY A 1 84 ? 2.884 4.227 1.248 1.00 96.56 84 GLY A O 1
ATOM 645 N N . LYS A 1 85 ? 2.823 5.305 3.223 1.00 96.75 85 LYS A N 1
ATOM 646 C CA . LYS A 1 85 ? 1.359 5.223 3.453 1.00 96.75 85 LYS A CA 1
ATOM 647 C C . LYS A 1 85 ? 0.514 5.445 2.191 1.00 96.75 85 LYS A C 1
ATOM 649 O O . LYS A 1 85 ? -0.174 4.532 1.749 1.00 96.75 85 LYS A O 1
ATOM 654 N N . THR A 1 86 ? 0.630 6.616 1.563 1.00 96.38 86 THR A N 1
ATOM 655 C CA . THR A 1 86 ? -0.206 7.023 0.417 1.00 96.38 86 THR A CA 1
ATOM 656 C C . THR A 1 86 ? -0.026 6.138 -0.817 1.00 96.38 86 THR A C 1
ATOM 658 O O . THR A 1 86 ? -0.944 6.000 -1.615 1.00 96.38 86 THR A O 1
ATOM 661 N N . THR A 1 87 ? 1.153 5.534 -0.998 1.00 96.50 87 THR A N 1
ATOM 662 C CA . THR A 1 87 ? 1.446 4.739 -2.203 1.00 96.50 87 THR A CA 1
ATOM 663 C C . THR A 1 87 ? 1.194 3.252 -2.002 1.00 96.50 87 THR A C 1
ATOM 665 O O . THR A 1 87 ? 0.787 2.576 -2.943 1.00 96.50 87 THR A O 1
ATOM 668 N N . GLN A 1 88 ? 1.455 2.747 -0.799 1.00 95.19 88 GLN A N 1
ATOM 669 C CA . GLN A 1 88 ? 1.460 1.323 -0.506 1.00 95.19 88 GLN A CA 1
ATOM 670 C C . GLN A 1 88 ? 0.106 0.825 0.002 1.00 95.19 88 GLN A C 1
ATOM 672 O O . GLN A 1 88 ? -0.389 -0.174 -0.508 1.00 95.19 88 GLN A O 1
ATOM 677 N N . ILE A 1 89 ? -0.525 1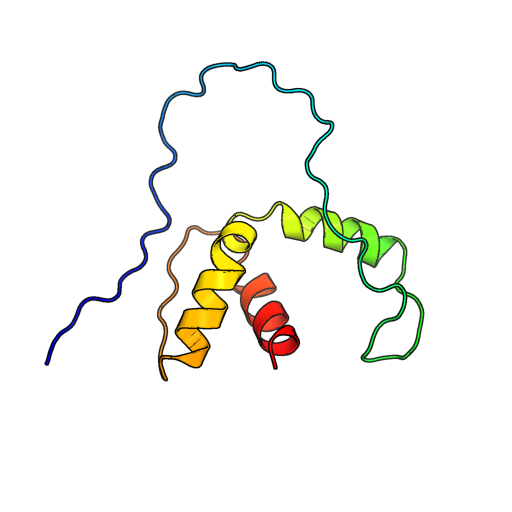.533 0.947 1.00 94.81 89 ILE A N 1
ATOM 678 C CA . ILE A 1 89 ? -1.768 1.068 1.584 1.00 94.81 89 ILE A CA 1
ATOM 679 C C . ILE A 1 89 ? -2.875 0.813 0.547 1.00 94.81 89 ILE A C 1
ATOM 681 O O . ILE A 1 89 ? -3.411 -0.294 0.546 1.00 94.81 89 ILE A O 1
ATOM 685 N N . PRO A 1 90 ? -3.172 1.730 -0.402 1.00 94.75 90 PRO A N 1
ATOM 686 C CA . PRO A 1 90 ? -4.205 1.465 -1.404 1.00 94.75 90 PRO A CA 1
ATOM 687 C C . PRO A 1 90 ? -3.906 0.236 -2.272 1.00 94.75 90 PRO A C 1
ATOM 689 O O . PRO A 1 90 ? -4.812 -0.532 -2.578 1.00 94.75 90 PRO A O 1
ATOM 692 N N . GLN A 1 91 ? -2.639 0.015 -2.646 1.00 92.56 91 GLN A N 1
ATOM 693 C CA . GLN A 1 91 ? -2.258 -1.137 -3.471 1.00 92.56 91 GLN A CA 1
ATOM 694 C C . GLN A 1 91 ? -2.458 -2.458 -2.729 1.00 92.56 91 GLN A C 1
ATOM 696 O O . GLN A 1 91 ? -2.923 -3.424 -3.325 1.00 92.56 91 GLN A O 1
ATOM 701 N N . PHE A 1 92 ? -2.138 -2.497 -1.437 1.00 89.00 92 PHE A N 1
ATOM 702 C CA . PHE A 1 92 ? -2.314 -3.702 -0.635 1.00 89.00 92 PHE A CA 1
ATOM 703 C C . PHE A 1 92 ? -3.775 -4.023 -0.356 1.00 89.00 92 PHE A C 1
ATOM 705 O O . PHE A 1 92 ? -4.124 -5.198 -0.332 1.00 89.00 92 PHE A O 1
ATOM 712 N N . LEU A 1 93 ? -4.630 -3.011 -0.195 1.00 91.50 93 LEU A N 1
ATOM 713 C CA . LEU A 1 93 ? -6.067 -3.236 -0.048 1.00 91.50 93 LEU A CA 1
ATOM 714 C C . LEU A 1 93 ? -6.668 -3.837 -1.321 1.00 91.50 93 LEU A C 1
ATOM 716 O O . LEU A 1 93 ? -7.386 -4.820 -1.233 1.00 91.50 93 LEU A O 1
ATOM 720 N N . VAL A 1 94 ? -6.280 -3.348 -2.503 1.00 90.69 94 VAL A N 1
ATOM 721 C CA . VAL A 1 94 ? -6.704 -3.950 -3.784 1.00 90.69 94 VAL A CA 1
ATOM 722 C C . VAL A 1 94 ? -6.258 -5.414 -3.912 1.00 90.69 94 VAL A C 1
ATOM 724 O O . VAL A 1 94 ? -6.953 -6.217 -4.524 1.00 90.69 94 VAL A O 1
ATOM 727 N N . GLN A 1 95 ? -5.101 -5.777 -3.351 1.00 84.12 95 GLN A N 1
ATOM 728 C CA . GLN A 1 95 ? -4.589 -7.152 -3.383 1.00 84.12 95 GLN A CA 1
ATOM 729 C C . GLN A 1 95 ? -5.250 -8.079 -2.356 1.00 84.12 95 GLN A C 1
ATOM 731 O O . GLN A 1 95 ? -5.250 -9.291 -2.558 1.00 84.12 95 GLN A O 1
ATOM 736 N N . ALA A 1 96 ? -5.763 -7.535 -1.252 1.00 80.12 96 ALA A N 1
ATOM 737 C CA . ALA A 1 96 ? -6.353 -8.317 -0.170 1.00 80.12 96 ALA A CA 1
ATOM 738 C C . ALA A 1 96 ? -7.776 -8.820 -0.482 1.00 80.12 96 ALA A C 1
ATOM 740 O O . ALA A 1 96 ? -8.228 -9.747 0.194 1.00 80.12 96 ALA A O 1
ATOM 741 N N . GLY A 1 97 ? -8.434 -8.251 -1.501 1.00 64.25 97 GLY A N 1
ATOM 742 C CA . GLY A 1 97 ? -9.832 -8.522 -1.860 1.00 64.25 97 GLY A CA 1
ATOM 743 C C . GLY A 1 97 ? -10.807 -7.664 -1.069 1.00 64.25 97 GLY A C 1
ATOM 744 O O . GLY A 1 97 ? -11.933 -8.155 -0.847 1.00 64.25 97 GLY A O 1
#

Foldseek 3Di:
DDDDDDDDPDDPPDPDDDDPDDPPDPDDDQDDQADPVPRHGDDPVVRVVVVVLCPQQCVVCLVVLLVCVVVDVDDDDDDDPRSCCVPPNVVSNVVSD

Organism: Aphanomyces astaci (NCBI:txid112090)

InterPro domains:
  IPR027417 P-loop containing nucleoside triphosphate hydrolase [G3DSA:3.40.50.300] (5-97)
  IPR027417 P-loop containing nucleoside triphosphate hydrolase [SSF52540] (34-97)

Secondary structure (DSSP, 8-state):
-------------S--------S------PPPSB-TTTSSBPPHHHHHHHHHHTTSGGGGGHHHHHHHHHH-S-------TTSSHHHHHHHHHHHH-

Sequence (97 aa):
MSRKNRVDIGDLNAPAKKAKTDSSSLGGEDPPAVNPLTGALYSNKFKSLYAKRRTLPVYQFLKEIQDDVRKNQVVVVEGETGSGKTTQIPQFLVQAG

Radius of gyration: 16.68 Å; chains: 1; bounding box: 46×26×44 Å

pLDDT: mean 77.76, std 22.97, range [31.7, 97.06]